Protein AF-A0A7Z9UW35-F1 (afdb_monomer_lite)

Radius of gyration: 9.86 Å; chains: 1; bounding box: 30×15×19 Å

Sequence (50 aa):
EGAKDAVPALILLLQDQDDEGFVRSDAAEALGKIGTPEALKAVKEYQSRQ

Structure (mmCIF, N/CA/C/O backbone):
data_AF-A0A7Z9UW35-F1
#
_entry.id   AF-A0A7Z9UW35-F1
#
loop_
_atom_site.group_PDB
_atom_site.id
_atom_site.type_symbol
_atom_site.label_atom_id
_atom_site.label_alt_id
_atom_site.label_comp_id
_atom_site.label_asym_id
_atom_site.label_entity_id
_atom_site.label_seq_id
_atom_site.pdbx_PDB_ins_code
_atom_site.Cartn_x
_atom_site.Cartn_y
_atom_site.Cartn_z
_atom_site.occupancy
_atom_site.B_iso_or_equiv
_atom_site.auth_seq_id
_atom_site.auth_comp_id
_atom_site.auth_asym_id
_atom_site.auth_atom_id
_atom_site.pdbx_PDB_model_num
ATOM 1 N N . GLU A 1 1 ? -16.008 -4.788 -10.779 1.00 53.69 1 GLU A N 1
ATOM 2 C CA . GLU A 1 1 ? -15.686 -5.919 -9.882 1.00 53.69 1 GLU A CA 1
ATOM 3 C C . GLU A 1 1 ? -14.208 -6.342 -9.856 1.00 53.69 1 GLU A C 1
ATOM 5 O O . GLU A 1 1 ? -13.789 -6.763 -8.798 1.00 53.69 1 GLU A O 1
ATOM 10 N N . GLY A 1 2 ? -13.360 -6.127 -10.873 1.00 67.81 2 GLY A N 1
ATOM 11 C CA . GLY A 1 2 ? -11.964 -6.634 -10.845 1.00 67.81 2 GLY A CA 1
ATOM 12 C C . GLY A 1 2 ? -10.917 -5.899 -9.980 1.00 67.81 2 GLY A C 1
ATOM 13 O O . GLY A 1 2 ? -9.793 -6.368 -9.859 1.00 67.81 2 GLY A O 1
ATOM 14 N N . ALA A 1 3 ? -11.234 -4.752 -9.370 1.00 69.94 3 ALA A N 1
ATOM 15 C CA . ALA A 1 3 ? -10.236 -3.977 -8.616 1.00 69.94 3 ALA A CA 1
ATOM 16 C C . ALA A 1 3 ? -9.875 -4.604 -7.253 1.00 69.94 3 ALA A C 1
ATOM 18 O O . ALA A 1 3 ? -8.779 -4.393 -6.745 1.00 69.94 3 ALA A O 1
ATOM 19 N N . LYS A 1 4 ? -10.786 -5.391 -6.664 1.00 74.38 4 LYS A N 1
ATOM 20 C CA . LYS A 1 4 ? -10.559 -6.063 -5.374 1.00 74.38 4 LYS A CA 1
ATOM 21 C C . LYS A 1 4 ? -9.641 -7.280 -5.513 1.00 74.38 4 LYS A C 1
ATOM 23 O O . LYS A 1 4 ? -8.842 -7.532 -4.620 1.00 74.38 4 LYS A O 1
ATOM 28 N N . ASP A 1 5 ? -9.693 -7.965 -6.653 1.00 86.62 5 ASP A N 1
ATOM 29 C CA . ASP A 1 5 ? -8.828 -9.117 -6.941 1.00 86.62 5 ASP A CA 1
ATOM 30 C C . ASP A 1 5 ? -7.360 -8.712 -7.145 1.00 86.62 5 ASP A C 1
ATOM 32 O O . ASP A 1 5 ? -6.458 -9.522 -6.953 1.00 86.62 5 ASP A O 1
ATOM 36 N N . ALA A 1 6 ? -7.105 -7.443 -7.484 1.00 87.94 6 ALA A N 1
ATOM 37 C CA . ALA A 1 6 ? -5.758 -6.896 -7.631 1.00 87.94 6 ALA A CA 1
ATOM 38 C C . ALA A 1 6 ? -5.094 -6.527 -6.290 1.00 87.94 6 ALA A C 1
ATOM 40 O O . ALA A 1 6 ? -3.881 -6.328 -6.247 1.00 87.94 6 ALA A O 1
ATOM 41 N N . VAL A 1 7 ? -5.855 -6.447 -5.189 1.00 91.25 7 VAL A N 1
ATOM 42 C CA . VAL A 1 7 ? -5.344 -6.026 -3.871 1.00 91.25 7 VAL A CA 1
ATOM 43 C C . VAL A 1 7 ? -4.166 -6.885 -3.394 1.00 91.25 7 VAL A C 1
ATOM 45 O O . VAL A 1 7 ? -3.152 -6.301 -3.019 1.00 91.25 7 VAL A O 1
ATOM 48 N N . PRO A 1 8 ? -4.210 -8.231 -3.442 1.00 91.75 8 PRO A N 1
ATOM 49 C CA . PRO A 1 8 ? -3.090 -9.052 -2.984 1.00 91.75 8 PRO A CA 1
ATOM 50 C C . PRO A 1 8 ? -1.815 -8.813 -3.800 1.00 91.75 8 PRO A C 1
ATOM 52 O O . PRO A 1 8 ? -0.734 -8.704 -3.230 1.00 91.75 8 PRO A O 1
ATOM 55 N N . ALA A 1 9 ? -1.942 -8.683 -5.124 1.00 91.56 9 ALA A N 1
ATOM 56 C CA . ALA A 1 9 ? -0.808 -8.448 -6.014 1.00 91.56 9 ALA A CA 1
ATOM 57 C C . ALA A 1 9 ? -0.174 -7.068 -5.777 1.00 91.56 9 ALA A C 1
ATOM 59 O O . ALA A 1 9 ? 1.044 -6.956 -5.684 1.00 91.56 9 ALA A O 1
ATOM 60 N N . LEU A 1 10 ? -0.997 -6.030 -5.608 1.00 92.31 10 LEU A N 1
ATOM 61 C CA . LEU A 1 10 ? -0.521 -4.679 -5.309 1.00 92.31 10 LEU A CA 1
ATOM 62 C C . LEU A 1 10 ? 0.132 -4.584 -3.922 1.00 92.31 10 LEU A C 1
ATOM 64 O O . LEU A 1 10 ? 1.099 -3.849 -3.756 1.00 92.31 10 LEU A O 1
ATOM 68 N N . ILE A 1 11 ? -0.358 -5.335 -2.929 1.00 92.00 11 ILE A N 1
ATOM 69 C CA . ILE A 1 11 ? 0.266 -5.407 -1.598 1.00 92.00 11 ILE A CA 1
ATOM 70 C C . 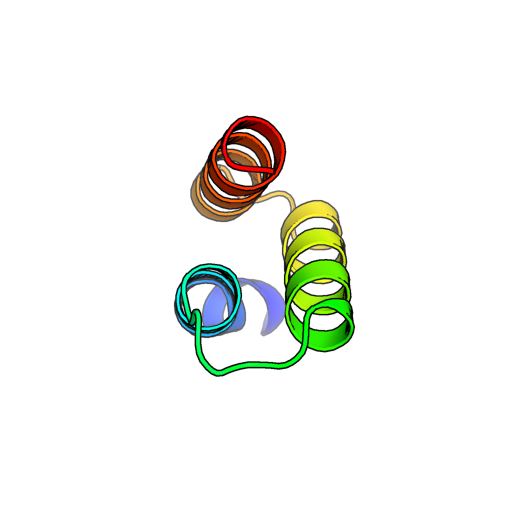ILE A 1 11 ? 1.648 -6.063 -1.672 1.00 92.00 11 ILE A C 1
ATOM 72 O O . ILE A 1 11 ? 2.562 -5.598 -0.996 1.00 92.00 11 ILE A O 1
ATOM 76 N N . LEU A 1 12 ? 1.809 -7.117 -2.479 1.00 91.00 12 LEU A N 1
ATOM 77 C CA . LEU A 1 12 ? 3.113 -7.749 -2.700 1.00 91.00 12 LEU A CA 1
ATOM 78 C C . LEU A 1 12 ? 4.094 -6.764 -3.340 1.00 91.00 12 LEU A 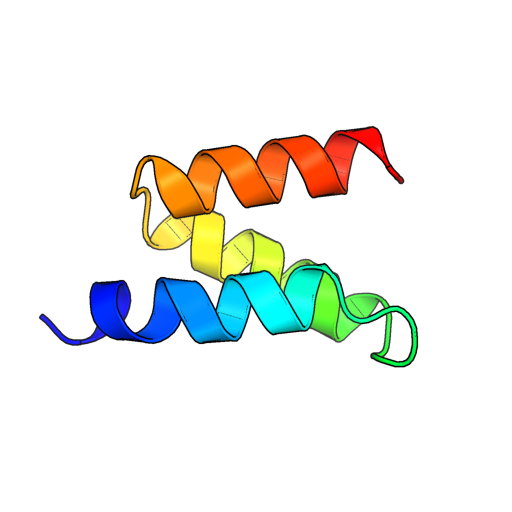C 1
ATOM 80 O O . LEU A 1 12 ? 5.181 -6.571 -2.807 1.00 91.00 12 LEU A O 1
ATOM 84 N N . LEU A 1 13 ? 3.665 -6.075 -4.401 1.00 90.25 13 LEU A N 1
ATOM 85 C CA . LEU A 1 13 ? 4.469 -5.061 -5.090 1.00 90.25 13 LEU A CA 1
ATOM 86 C C . LEU A 1 13 ? 4.905 -3.925 -4.149 1.00 90.25 13 LEU A C 1
ATOM 88 O O . LEU A 1 13 ? 6.022 -3.431 -4.214 1.00 90.25 13 LEU A O 1
ATOM 92 N N . LEU A 1 14 ? 4.025 -3.520 -3.228 1.00 89.12 14 LEU A N 1
ATOM 93 C CA . LEU A 1 14 ? 4.312 -2.473 -2.247 1.00 89.12 14 LEU A CA 1
ATOM 94 C C . LEU A 1 14 ? 5.402 -2.877 -1.233 1.00 89.12 14 LEU A C 1
ATOM 96 O O . LEU A 1 14 ? 6.068 -2.013 -0.659 1.00 89.12 14 LEU A O 1
ATOM 100 N N . GLN A 1 15 ? 5.556 -4.179 -0.978 1.00 85.44 15 GLN A N 1
ATOM 101 C CA . GLN A 1 15 ? 6.540 -4.737 -0.044 1.00 85.44 15 GLN A CA 1
ATOM 102 C C . GLN A 1 15 ? 7.847 -5.147 -0.724 1.00 85.44 15 GLN A C 1
ATOM 104 O O . GLN A 1 15 ? 8.833 -5.378 -0.020 1.00 85.44 15 GLN A O 1
ATOM 109 N N . ASP A 1 16 ? 7.856 -5.225 -2.052 1.00 85.75 16 ASP A N 1
ATOM 110 C CA . ASP A 1 16 ? 9.031 -5.584 -2.826 1.00 85.75 16 ASP A CA 1
ATOM 111 C C . ASP A 1 16 ? 10.089 -4.472 -2.722 1.00 85.75 16 ASP A C 1
ATOM 113 O O . ASP A 1 16 ? 9.837 -3.291 -2.981 1.00 85.75 16 ASP A O 1
ATOM 117 N N . GLN A 1 17 ? 11.270 -4.836 -2.222 1.00 72.56 17 GLN A N 1
ATOM 118 C CA . GLN A 1 17 ? 12.369 -3.899 -2.005 1.00 72.56 17 GLN A CA 1
ATOM 119 C C . GLN A 1 17 ? 13.263 -3.749 -3.234 1.00 72.56 17 GLN A C 1
ATOM 121 O O . GLN A 1 17 ? 13.980 -2.746 -3.310 1.00 72.56 17 GLN A O 1
ATOM 126 N N . ASP A 1 18 ? 13.183 -4.696 -4.166 1.00 78.06 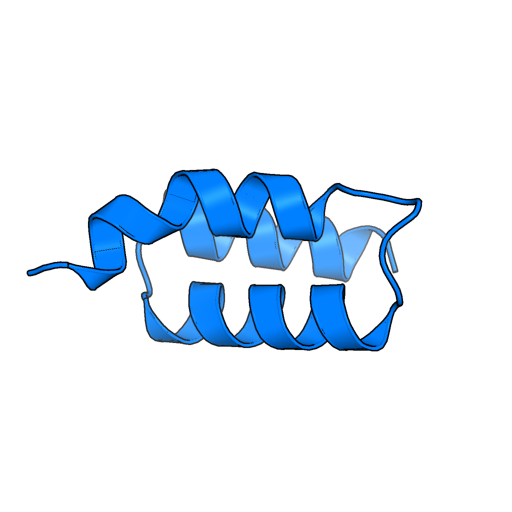18 ASP A N 1
ATOM 127 C CA . ASP A 1 18 ? 13.921 -4.725 -5.422 1.00 78.06 18 ASP A CA 1
ATOM 128 C C . ASP A 1 18 ? 13.199 -3.918 -6.515 1.00 78.06 18 ASP A C 1
ATOM 130 O O . ASP A 1 18 ? 13.841 -3.422 -7.441 1.00 78.06 18 ASP A O 1
ATOM 134 N N . ASP A 1 19 ? 11.888 -3.700 -6.372 1.00 76.75 19 ASP A N 1
ATOM 135 C CA . ASP A 1 19 ? 11.104 -2.833 -7.253 1.00 76.75 19 ASP A CA 1
ATOM 136 C C . ASP A 1 19 ? 11.476 -1.349 -7.129 1.00 76.75 19 ASP A C 1
ATOM 138 O O . ASP A 1 19 ? 11.785 -0.818 -6.055 1.00 76.75 19 ASP A O 1
ATOM 142 N N . GLU A 1 20 ? 11.374 -0.621 -8.235 1.00 79.75 20 GLU A N 1
ATOM 143 C CA . GLU A 1 20 ? 11.716 0.797 -8.274 1.00 79.75 20 GLU A CA 1
ATOM 144 C C . GLU A 1 20 ? 10.766 1.627 -7.385 1.00 79.75 20 GLU A C 1
ATOM 146 O O . GLU A 1 20 ? 9.561 1.380 -7.298 1.00 79.75 20 GLU A O 1
ATOM 151 N N . GLY A 1 21 ? 11.289 2.652 -6.700 1.00 80.00 21 GLY A N 1
ATOM 152 C CA . GLY A 1 21 ? 10.508 3.427 -5.719 1.00 80.00 21 GLY A CA 1
ATOM 153 C C . GLY A 1 21 ? 9.254 4.112 -6.293 1.00 80.00 21 GLY A C 1
ATOM 154 O O . GLY A 1 21 ? 8.283 4.348 -5.568 1.00 80.00 21 GLY A O 1
ATOM 155 N N . PHE A 1 22 ? 9.235 4.395 -7.600 1.00 83.69 22 PHE A N 1
ATOM 156 C CA . PHE A 1 22 ? 8.046 4.914 -8.281 1.00 83.69 22 PHE A CA 1
ATOM 157 C C . PHE A 1 22 ? 6.964 3.841 -8.476 1.00 83.69 22 PHE A C 1
ATOM 159 O O . PHE A 1 22 ? 5.792 4.143 -8.275 1.00 83.69 22 PHE A O 1
ATOM 166 N N . VAL A 1 23 ? 7.337 2.585 -8.747 1.00 86.88 23 VAL A N 1
ATOM 167 C CA . VAL A 1 23 ? 6.395 1.458 -8.879 1.00 86.88 23 VAL A CA 1
ATOM 168 C C . VAL A 1 23 ? 5.665 1.208 -7.558 1.00 86.88 23 VAL A C 1
ATOM 170 O O . VAL A 1 23 ? 4.445 1.042 -7.532 1.00 86.88 23 VAL A O 1
ATOM 173 N N . ARG A 1 24 ? 6.383 1.284 -6.431 1.00 88.88 24 ARG A N 1
ATOM 174 C CA . ARG A 1 24 ? 5.785 1.184 -5.087 1.00 88.88 24 ARG A CA 1
ATOM 175 C C . ARG A 1 24 ? 4.831 2.338 -4.783 1.00 88.88 24 ARG A C 1
ATOM 177 O O . ARG A 1 24 ? 3.795 2.137 -4.153 1.00 88.88 24 ARG A O 1
ATOM 184 N N . SER A 1 25 ? 5.156 3.540 -5.252 1.00 89.75 25 SER A N 1
ATOM 185 C CA . SER A 1 25 ? 4.304 4.722 -5.077 1.00 89.75 25 SER A CA 1
ATOM 186 C C . SER A 1 25 ? 3.004 4.609 -5.883 1.00 89.75 25 SER A C 1
ATOM 188 O O . SER A 1 25 ? 1.929 4.873 -5.341 1.00 89.75 25 SER A O 1
ATOM 190 N N . ASP A 1 26 ? 3.076 4.117 -7.122 1.00 91.94 26 ASP A N 1
ATOM 191 C CA . ASP A 1 26 ? 1.899 3.832 -7.951 1.00 91.94 26 ASP A CA 1
ATOM 192 C C . ASP A 1 26 ? 1.038 2.710 -7.352 1.00 91.94 26 ASP A C 1
ATOM 194 O O . ASP A 1 26 ? -0.193 2.811 -7.322 1.00 91.94 26 ASP A O 1
ATOM 198 N N . ALA A 1 27 ? 1.661 1.662 -6.802 1.00 92.19 27 ALA A N 1
ATOM 199 C CA . ALA A 1 27 ? 0.952 0.600 -6.092 1.00 92.19 27 ALA A CA 1
ATOM 200 C C . ALA A 1 27 ? 0.221 1.136 -4.851 1.00 92.19 27 ALA A C 1
ATOM 202 O O . ALA A 1 27 ? -0.942 0.790 -4.621 1.00 92.19 27 ALA A O 1
ATOM 203 N N . ALA A 1 28 ? 0.859 2.023 -4.080 1.00 92.75 28 ALA A N 1
ATOM 204 C CA . ALA A 1 28 ? 0.239 2.672 -2.930 1.00 92.75 28 ALA A CA 1
ATOM 205 C C . ALA A 1 28 ? -0.965 3.535 -3.343 1.00 92.75 28 ALA A C 1
ATOM 207 O O . ALA A 1 28 ? -2.015 3.493 -2.696 1.00 92.75 28 ALA A O 1
ATOM 208 N N . GLU A 1 29 ? -0.844 4.289 -4.438 1.00 93.31 29 GLU A N 1
ATOM 209 C CA . GLU A 1 29 ? -1.936 5.100 -4.974 1.00 93.31 29 GLU A CA 1
ATOM 210 C C . GLU A 1 29 ? -3.107 4.227 -5.452 1.00 93.31 29 GLU A C 1
ATOM 212 O O . GLU A 1 29 ? -4.266 4.499 -5.120 1.00 93.31 29 GLU A O 1
ATOM 217 N N . ALA A 1 30 ? -2.824 3.147 -6.185 1.00 93.19 30 ALA A N 1
ATOM 218 C CA . ALA A 1 30 ? -3.833 2.200 -6.646 1.00 93.19 30 ALA A CA 1
ATOM 219 C C . ALA A 1 30 ? -4.577 1.546 -5.470 1.00 93.19 30 ALA A C 1
ATOM 221 O O . ALA A 1 30 ? -5.809 1.510 -5.462 1.00 93.19 30 ALA A O 1
ATOM 222 N N . LEU A 1 31 ? -3.854 1.104 -4.438 1.00 93.56 31 LEU A N 1
ATOM 223 C CA . LEU A 1 31 ? -4.429 0.561 -3.203 1.00 93.56 31 LEU A CA 1
ATOM 224 C C . LEU A 1 31 ? -5.304 1.590 -2.471 1.00 93.56 31 LEU A C 1
ATOM 226 O O . LEU A 1 31 ? -6.402 1.257 -2.015 1.00 93.56 31 LEU A O 1
ATOM 230 N N . GLY A 1 32 ? -4.872 2.852 -2.415 1.00 92.81 32 GLY A N 1
ATOM 231 C CA . GLY A 1 32 ? -5.661 3.955 -1.864 1.00 92.81 32 GLY A CA 1
ATOM 232 C C . GLY A 1 32 ? -6.973 4.186 -2.620 1.00 92.81 32 GLY A C 1
ATOM 233 O O . GLY A 1 32 ? -8.019 4.356 -1.994 1.00 92.81 32 GLY A O 1
ATOM 234 N N . LYS A 1 33 ? -6.940 4.119 -3.958 1.00 93.50 33 LYS A N 1
ATOM 235 C CA . LYS A 1 33 ? -8.128 4.235 -4.824 1.00 93.50 33 LYS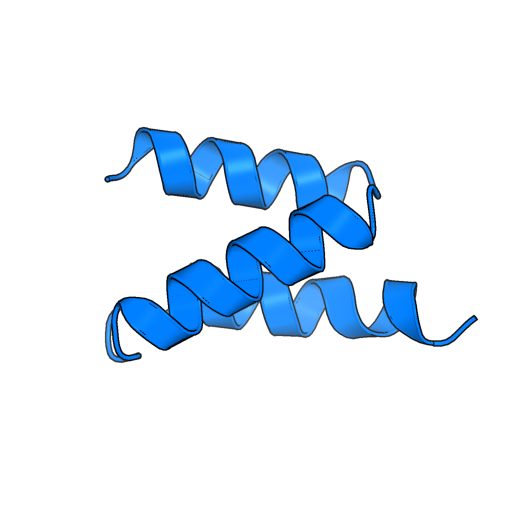 A CA 1
ATOM 236 C C . LYS A 1 33 ? -9.082 3.044 -4.688 1.00 93.50 33 LYS A C 1
ATOM 238 O O . LYS A 1 33 ? -10.291 3.232 -4.797 1.00 93.50 33 LYS A O 1
ATOM 243 N N . ILE A 1 34 ? -8.566 1.835 -4.448 1.00 93.12 34 ILE A N 1
ATOM 244 C CA . ILE A 1 34 ? -9.392 0.637 -4.215 1.00 93.12 34 ILE A CA 1
ATOM 245 C C . ILE A 1 34 ? -10.163 0.751 -2.891 1.00 93.12 34 ILE A C 1
ATOM 247 O O . ILE A 1 34 ? -11.319 0.333 -2.813 1.00 93.12 34 ILE A O 1
ATOM 251 N N . GLY A 1 35 ? -9.544 1.322 -1.852 1.00 90.75 35 GLY A N 1
ATOM 252 C CA . GLY A 1 35 ? -10.230 1.703 -0.612 1.00 90.75 35 GLY A CA 1
ATOM 253 C C . GLY A 1 35 ? -10.707 0.541 0.269 1.00 90.75 35 GLY A C 1
ATOM 254 O O . GLY A 1 35 ? -11.454 0.758 1.222 1.00 90.75 35 GLY A O 1
ATOM 255 N N . THR A 1 36 ? -10.296 -0.697 -0.015 1.00 92.44 36 THR A N 1
ATOM 256 C CA . THR A 1 36 ? -10.570 -1.849 0.860 1.00 92.44 36 THR A CA 1
ATOM 257 C C . THR A 1 36 ? -9.765 -1.756 2.161 1.00 92.44 36 THR A C 1
ATOM 259 O O . THR A 1 36 ? -8.650 -1.226 2.133 1.00 92.44 36 THR A O 1
ATOM 262 N N . PRO A 1 37 ? -10.257 -2.315 3.282 1.00 92.88 37 PRO A N 1
ATOM 263 C CA . PRO A 1 37 ? -9.539 -2.303 4.555 1.00 92.88 37 PRO A CA 1
ATOM 264 C C . PRO A 1 37 ? -8.108 -2.847 4.459 1.00 92.88 37 PRO A C 1
ATOM 266 O O . PRO A 1 37 ? -7.192 -2.241 5.016 1.00 92.88 37 PRO A O 1
ATOM 269 N N . GLU A 1 38 ? -7.893 -3.942 3.722 1.00 92.19 38 GLU A N 1
ATOM 270 C CA . GLU A 1 38 ? -6.561 -4.521 3.520 1.00 92.19 38 GLU A CA 1
ATOM 271 C C 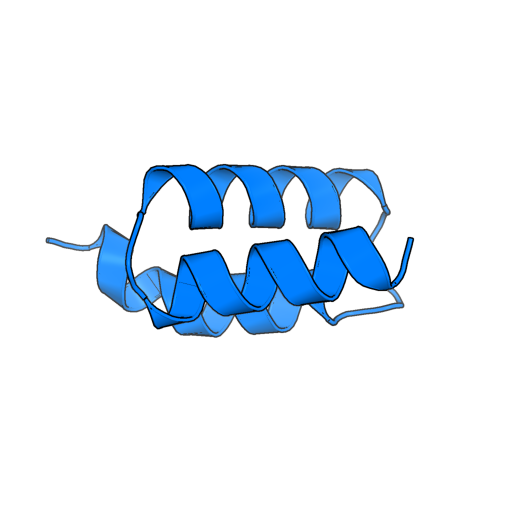. GLU A 1 38 ? -5.632 -3.572 2.756 1.00 92.19 38 GLU A C 1
ATOM 273 O O . GLU A 1 38 ? -4.500 -3.336 3.175 1.00 92.19 38 GLU A O 1
ATOM 278 N N . ALA A 1 39 ? -6.132 -2.973 1.674 1.00 93.12 39 ALA A N 1
ATOM 279 C CA . ALA A 1 39 ? -5.374 -2.030 0.858 1.00 93.12 39 ALA A CA 1
ATOM 280 C C . ALA A 1 39 ? -4.966 -0.776 1.646 1.00 93.12 39 ALA A C 1
ATOM 282 O O . ALA A 1 39 ? -3.799 -0.388 1.646 1.00 93.12 39 ALA A O 1
ATOM 283 N N . LEU A 1 40 ? -5.903 -0.178 2.386 1.00 93.56 40 LEU A N 1
ATOM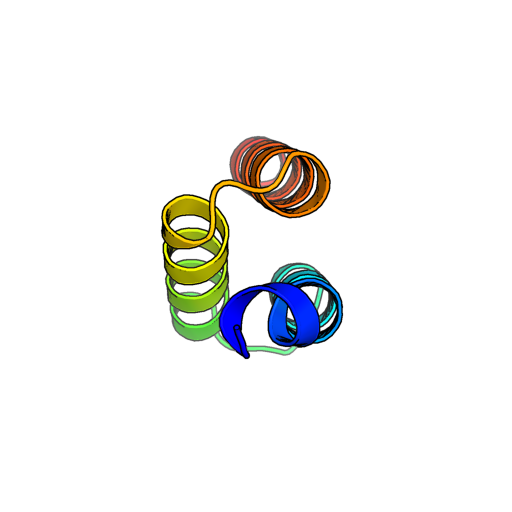 284 C CA . LEU A 1 40 ? -5.630 1.003 3.209 1.00 93.56 40 LEU A CA 1
ATOM 285 C C . LEU A 1 40 ? -4.644 0.704 4.343 1.00 93.56 40 LEU A C 1
ATOM 287 O O . LEU A 1 40 ? -3.824 1.557 4.689 1.00 93.56 40 LEU A O 1
ATOM 291 N N . LYS A 1 41 ? -4.706 -0.502 4.921 1.00 94.06 41 LYS A N 1
ATOM 292 C CA . LYS A 1 41 ? -3.732 -0.948 5.920 1.00 94.06 41 LYS A CA 1
ATOM 293 C C . LYS A 1 41 ? -2.330 -1.032 5.312 1.00 94.06 41 LYS A C 1
ATOM 295 O O . LYS A 1 41 ? -1.404 -0.464 5.884 1.00 94.06 41 LYS A O 1
ATOM 300 N N . ALA A 1 42 ? -2.188 -1.671 4.152 1.00 92.25 42 ALA A N 1
ATOM 301 C CA . ALA A 1 42 ? -0.900 -1.815 3.478 1.00 92.25 42 ALA A CA 1
ATOM 302 C C . ALA A 1 42 ? -0.272 -0.458 3.115 1.00 92.25 42 ALA A C 1
ATOM 304 O O . ALA A 1 42 ? 0.910 -0.241 3.374 1.00 92.25 42 ALA A O 1
ATOM 305 N N . VAL A 1 43 ? -1.073 0.488 2.609 1.00 93.25 43 VAL A N 1
ATOM 306 C CA . VAL A 1 43 ? -0.616 1.856 2.302 1.00 93.25 43 VAL A CA 1
ATOM 307 C C . VAL A 1 43 ? -0.106 2.576 3.552 1.00 93.25 43 VAL A C 1
ATOM 309 O O . VAL A 1 43 ? 0.955 3.194 3.505 1.00 93.25 43 VAL A O 1
ATOM 312 N N . LYS A 1 44 ? -0.811 2.471 4.687 1.00 92.31 44 LYS A N 1
ATOM 313 C CA . LYS A 1 44 ? -0.353 3.060 5.958 1.00 92.31 44 LYS A CA 1
ATOM 314 C C . LYS A 1 44 ? 0.967 2.464 6.438 1.00 92.31 44 LYS A C 1
ATOM 316 O O . LYS A 1 44 ? 1.829 3.203 6.904 1.00 92.31 44 LYS A O 1
ATOM 321 N N . GLU A 1 45 ? 1.125 1.146 6.347 1.00 90.38 45 GLU A N 1
ATOM 322 C CA . GLU A 1 45 ? 2.373 0.488 6.744 1.00 90.38 45 GLU A CA 1
ATOM 323 C C . GLU A 1 45 ? 3.541 0.905 5.844 1.00 90.38 45 GLU A C 1
ATOM 325 O O . GLU A 1 45 ? 4.627 1.165 6.353 1.00 90.38 45 GLU A O 1
ATOM 330 N N . TYR A 1 46 ? 3.315 1.041 4.536 1.00 87.50 46 TYR A N 1
ATOM 331 C CA . TYR A 1 46 ? 4.314 1.557 3.600 1.00 87.50 46 TYR A CA 1
ATOM 332 C C . TYR A 1 46 ? 4.723 3.000 3.919 1.00 87.50 46 TYR A C 1
ATOM 334 O O . TYR A 1 46 ? 5.910 3.286 4.039 1.00 87.50 46 TYR A O 1
ATOM 342 N N . GLN A 1 47 ? 3.753 3.893 4.140 1.00 85.12 47 GLN A N 1
ATOM 343 C CA . GLN A 1 47 ? 4.010 5.295 4.496 1.00 85.12 47 GLN A CA 1
ATOM 344 C C . GLN A 1 47 ? 4.741 5.460 5.832 1.00 85.12 47 GLN A C 1
ATOM 346 O O . GLN A 1 47 ? 5.447 6.440 6.015 1.00 85.12 47 GLN A O 1
ATOM 351 N N . SER A 1 48 ? 4.566 4.524 6.767 1.00 85.75 48 SER A N 1
ATOM 352 C CA . SER A 1 48 ? 5.277 4.533 8.049 1.00 85.75 48 SER A CA 1
ATOM 353 C C . SER A 1 48 ? 6.701 3.970 7.964 1.00 85.75 48 SER A C 1
ATOM 355 O O . SER A 1 48 ? 7.441 4.086 8.941 1.00 85.75 48 SER A O 1
ATOM 357 N N . ARG A 1 49 ? 7.054 3.282 6.870 1.00 75.88 49 ARG A N 1
ATOM 358 C CA . ARG A 1 49 ? 8.369 2.652 6.654 1.00 75.88 49 ARG A CA 1
ATOM 359 C C . ARG A 1 49 ? 9.304 3.478 5.762 1.00 75.88 49 ARG A C 1
ATOM 361 O O . ARG A 1 49 ? 10.494 3.173 5.741 1.00 75.88 49 ARG A O 1
ATOM 368 N N . GLN A 1 50 ? 8.765 4.450 5.026 1.00 63.47 50 GLN A N 1
ATOM 369 C CA . GLN A 1 50 ? 9.513 5.516 4.343 1.00 63.47 50 GLN A CA 1
ATOM 370 C C . GLN A 1 50 ? 9.892 6.607 5.349 1.00 63.47 50 GLN A C 1
ATOM 372 O O . GLN A 1 50 ? 10.995 7.174 5.202 1.00 63.47 50 GLN A O 1
#

pLDDT: mean 86.57, std 8.87, range [53.69, 94.06]

Secondary structure (DSSP, 8-state):
-TTTTTHHHHHHHHH-SSS-HHHHHHHHHHHHHH--HHHHHHHHHHHTT-

Foldseek 3Di:
DCLVVCQVVLLVQLPDPPDDPVSNVVSLVSLVVSVDPSSPVSNVVSVVVD